Protein AF-V5HPB7-F1 (afdb_monomer_lite)
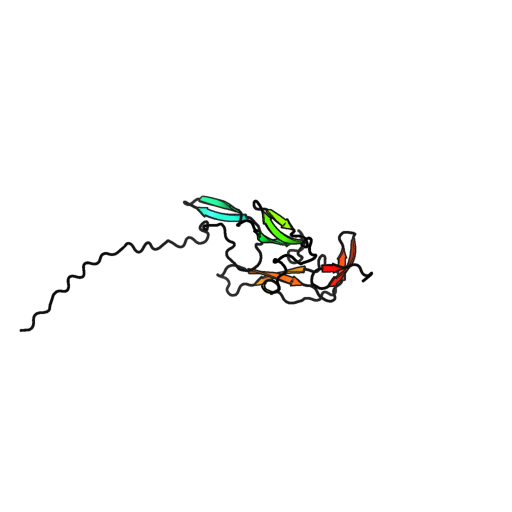
Secondary structure (DSSP, 8-state):
----------------------TTBPPGGG--SSSB-BS-SEEEEEETTEEEEEEPPTT-EEEEEETTEEEEEEEEEEEETTEEEEPPPPTTSPPPGGG-GGGB-SPPB--SSPBS-SEEEEEE-SSTTSPPEEEEEEB-S-EEE-TTS-EEEEETTEEEETT-

Sequence (164 aa):
MTRVFFCLIVGLFDHMMCTYYVPNACRPGDVYPTPGFAPSCQYLCISGGYVEQRHYAEGTFCFVTYSNDEEAVRYLGYCQYGSCLPANLEPSGNLPHQWDGRYHVCDDKRSVHTVRNCTYICVKQEKPYLPRQYYYGIYTDTKCMLQGGEVGYCRSGFCYGMEY

Structure (mmCIF, N/CA/C/O backbone):
data_AF-V5HPB7-F1
#
_entry.id   AF-V5HPB7-F1
#
loop_
_atom_site.group_PDB
_atom_site.id
_atom_site.type_symbol
_atom_site.label_atom_id
_atom_site.label_alt_id
_atom_site.label_comp_id
_atom_site.label_asym_id
_atom_site.label_entity_id
_atom_site.label_seq_id
_atom_site.pdbx_PDB_ins_code
_atom_site.Cartn_x
_atom_site.Cartn_y
_atom_site.Cartn_z
_atom_site.occupancy
_atom_site.B_iso_or_equiv
_atom_site.auth_seq_id
_atom_site.auth_comp_id
_atom_site.auth_asym_id
_atom_site.auth_atom_id
_atom_site.pdbx_PDB_model_num
ATOM 1 N N . MET A 1 1 ? 50.399 -46.235 -39.028 1.00 37.00 1 MET A N 1
ATOM 2 C CA . MET A 1 1 ? 50.464 -44.775 -38.801 1.00 37.00 1 MET A CA 1
ATOM 3 C C . MET A 1 1 ? 49.046 -44.237 -38.831 1.00 37.00 1 MET A C 1
ATOM 5 O O . MET A 1 1 ? 48.455 -44.165 -39.898 1.00 37.00 1 MET A O 1
ATOM 9 N N . THR A 1 2 ? 48.475 -43.950 -37.668 1.00 40.62 2 THR A N 1
ATOM 10 C CA . THR A 1 2 ? 47.080 -43.514 -37.529 1.00 40.62 2 THR A CA 1
ATOM 11 C C . THR A 1 2 ? 47.051 -41.987 -37.588 1.00 40.62 2 THR A C 1
ATOM 13 O O . THR A 1 2 ? 47.595 -41.338 -36.698 1.00 40.62 2 THR A O 1
ATOM 16 N N . ARG A 1 3 ? 46.485 -41.400 -38.651 1.00 38.56 3 ARG A N 1
ATOM 17 C CA . ARG A 1 3 ? 46.330 -39.943 -38.797 1.00 38.56 3 ARG A CA 1
ATOM 18 C C . ARG A 1 3 ? 44.851 -39.557 -38.754 1.00 38.56 3 ARG A C 1
ATOM 20 O O . ARG A 1 3 ? 44.114 -39.729 -39.714 1.00 38.56 3 ARG A O 1
ATOM 27 N N . VAL A 1 4 ? 44.494 -39.108 -37.556 1.00 41.84 4 VAL A N 1
ATOM 28 C CA . VAL A 1 4 ? 43.454 -38.169 -37.112 1.00 41.84 4 VAL A CA 1
ATOM 29 C C . VAL A 1 4 ? 42.614 -37.509 -38.219 1.00 41.84 4 VAL A C 1
ATOM 31 O O . VAL A 1 4 ? 43.136 -36.799 -39.076 1.00 41.84 4 VAL A O 1
ATOM 34 N N . PHE A 1 5 ? 41.293 -37.695 -38.122 1.00 41.16 5 PHE A N 1
ATOM 35 C CA . PHE A 1 5 ? 40.269 -36.919 -38.824 1.00 41.16 5 PHE A CA 1
ATOM 36 C C . PHE A 1 5 ? 40.274 -35.465 -38.323 1.00 41.16 5 PHE A C 1
ATOM 38 O O . PHE A 1 5 ? 40.131 -35.220 -37.126 1.00 41.16 5 PHE A O 1
ATOM 45 N N . PHE A 1 6 ? 40.402 -34.497 -39.230 1.00 40.22 6 PHE A N 1
ATOM 46 C CA . PHE A 1 6 ? 40.152 -33.089 -38.923 1.00 40.22 6 PHE A CA 1
ATOM 47 C C . PHE A 1 6 ? 38.638 -32.837 -38.898 1.00 40.22 6 PHE A C 1
ATOM 49 O O . PHE A 1 6 ? 38.000 -32.768 -39.946 1.00 40.22 6 PHE A O 1
ATOM 56 N N . CYS A 1 7 ? 38.059 -32.681 -37.704 1.00 44.19 7 CYS A N 1
ATOM 57 C CA . CYS A 1 7 ? 36.739 -32.073 -37.551 1.00 44.19 7 CYS A CA 1
ATOM 58 C C . CYS A 1 7 ? 36.865 -30.557 -37.749 1.00 44.19 7 CYS A C 1
ATOM 60 O O . CYS A 1 7 ? 37.352 -29.846 -36.872 1.00 44.19 7 CYS A O 1
ATOM 62 N N . LEU A 1 8 ? 36.412 -30.062 -38.902 1.00 42.78 8 LEU A N 1
ATOM 63 C CA . LEU A 1 8 ? 36.115 -28.646 -39.107 1.00 42.78 8 LEU A CA 1
ATOM 64 C C . LEU A 1 8 ? 34.827 -28.312 -38.347 1.00 42.78 8 LEU A C 1
ATOM 66 O O . LEU A 1 8 ? 33.726 -28.521 -38.848 1.00 42.78 8 LEU A O 1
ATOM 70 N N . ILE A 1 9 ? 34.964 -27.806 -37.121 1.00 54.06 9 ILE A N 1
ATOM 71 C CA . ILE A 1 9 ? 33.858 -27.151 -36.420 1.00 54.06 9 ILE A CA 1
ATOM 72 C C . ILE A 1 9 ? 33.751 -25.744 -37.006 1.00 54.06 9 ILE A C 1
ATOM 74 O O . ILE A 1 9 ? 34.496 -24.838 -36.633 1.00 54.06 9 ILE A O 1
ATOM 78 N N . VAL A 1 10 ? 32.842 -25.571 -37.963 1.00 46.31 10 VAL A N 1
ATOM 79 C CA . VAL A 1 10 ? 32.390 -24.248 -38.398 1.00 46.31 10 VAL A CA 1
ATOM 80 C C . VAL A 1 10 ? 31.538 -23.686 -37.264 1.00 46.31 10 VAL A C 1
ATOM 82 O O . VAL A 1 10 ? 30.352 -23.982 -37.147 1.00 46.31 10 VAL A O 1
ATOM 85 N N . GLY A 1 11 ? 32.177 -22.932 -36.373 1.00 40.72 11 GLY A N 1
ATOM 86 C CA . GLY A 1 11 ? 31.497 -22.177 -35.332 1.00 40.72 11 GLY A CA 1
ATOM 87 C C . GLY A 1 11 ? 30.753 -20.998 -35.948 1.00 40.72 11 GLY A C 1
ATOM 88 O O . GLY A 1 11 ? 31.325 -19.922 -36.103 1.00 40.72 11 GLY A O 1
ATOM 89 N N . LEU A 1 12 ? 29.476 -21.190 -36.280 1.00 46.44 12 LEU A N 1
ATOM 90 C CA . LEU A 1 12 ? 28.518 -20.090 -36.301 1.00 46.44 12 LEU A CA 1
ATOM 91 C C . LEU A 1 12 ? 28.309 -19.686 -34.840 1.00 46.44 12 LEU A C 1
A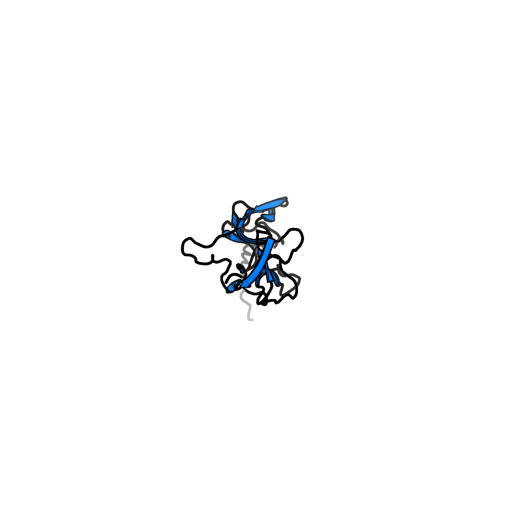TOM 93 O O . LEU A 1 12 ? 27.474 -20.245 -34.134 1.00 46.44 12 LEU A O 1
ATOM 97 N N . PHE A 1 13 ? 29.144 -18.766 -34.359 1.00 42.16 13 PHE A N 1
ATOM 98 C CA . PHE A 1 13 ? 28.813 -17.992 -33.175 1.00 42.16 13 PHE A CA 1
ATOM 99 C C . PHE A 1 13 ? 27.628 -17.108 -33.561 1.00 42.16 13 PHE A C 1
ATOM 101 O O . PHE A 1 13 ? 27.810 -15.973 -33.999 1.00 42.16 13 PHE A O 1
ATOM 108 N N . ASP A 1 14 ? 26.414 -17.645 -33.432 1.00 38.12 14 ASP A N 1
ATOM 109 C CA . ASP A 1 14 ? 25.247 -16.798 -33.250 1.00 38.12 14 ASP A CA 1
ATOM 110 C C . ASP A 1 14 ? 25.588 -15.847 -32.110 1.00 38.12 14 ASP A C 1
ATOM 112 O O . ASP A 1 14 ? 26.016 -16.269 -31.030 1.00 38.12 14 ASP A O 1
ATOM 116 N N . HIS A 1 15 ? 25.501 -14.552 -32.404 1.00 36.19 15 HIS A N 1
ATOM 117 C CA . HIS A 1 15 ? 25.754 -13.485 -31.459 1.00 36.19 15 HIS A CA 1
ATOM 118 C C . HIS A 1 15 ? 25.033 -13.800 -30.147 1.00 36.19 15 HIS A C 1
ATOM 120 O O . HIS A 1 15 ? 23.815 -13.652 -30.042 1.00 36.19 15 HIS A O 1
ATOM 126 N N . MET A 1 16 ? 25.795 -14.201 -29.126 1.00 40.50 16 MET A N 1
ATOM 127 C CA . MET A 1 16 ? 25.362 -14.081 -27.745 1.00 40.50 16 MET A CA 1
ATOM 128 C C . MET A 1 16 ? 25.218 -12.582 -27.501 1.00 40.50 16 MET A C 1
ATOM 130 O O . MET A 1 16 ? 26.163 -11.902 -27.106 1.00 40.50 16 MET A O 1
ATOM 134 N N . MET A 1 17 ? 24.040 -12.046 -27.820 1.00 39.00 17 MET A N 1
ATOM 135 C CA . MET A 1 17 ? 23.607 -10.740 -27.361 1.00 39.00 17 MET A CA 1
ATOM 136 C C . MET A 1 17 ? 23.482 -10.876 -25.851 1.00 39.00 17 MET A C 1
ATOM 138 O O . MET A 1 17 ? 22.422 -11.200 -25.321 1.00 39.00 17 MET A O 1
ATOM 142 N N . CYS A 1 18 ? 24.602 -10.691 -25.154 1.00 41.25 18 CYS A N 1
ATOM 143 C CA . CYS A 1 18 ? 24.604 -10.374 -23.745 1.00 41.25 18 CYS A CA 1
ATOM 144 C C . CYS A 1 18 ? 23.798 -9.084 -23.629 1.00 41.25 18 CYS A C 1
ATOM 146 O O . CYS A 1 18 ? 24.333 -7.992 -23.820 1.00 41.25 18 CYS A O 1
ATOM 148 N N . THR A 1 19 ? 22.490 -9.208 -23.399 1.00 44.28 19 THR A N 1
ATOM 149 C CA . THR A 1 19 ? 21.642 -8.090 -23.015 1.00 44.28 19 THR A CA 1
ATOM 150 C C . THR A 1 19 ? 22.269 -7.535 -21.754 1.00 44.28 19 THR A C 1
ATOM 152 O O . THR A 1 19 ? 22.184 -8.149 -20.689 1.00 44.28 19 THR A O 1
ATOM 155 N N . TYR A 1 20 ? 22.997 -6.432 -21.908 1.00 48.28 20 TYR A N 1
ATOM 156 C CA . TYR A 1 20 ? 23.568 -5.682 -20.811 1.00 48.28 20 TYR A CA 1
ATOM 157 C C . TYR A 1 20 ? 22.412 -5.402 -19.852 1.00 48.28 20 TYR A C 1
ATOM 159 O O . TYR A 1 20 ? 21.475 -4.681 -20.196 1.00 48.28 20 TYR A O 1
ATOM 167 N N . TYR A 1 21 ? 22.405 -6.083 -18.706 1.00 51.19 21 TYR A N 1
ATOM 168 C CA . TYR A 1 21 ? 21.360 -5.923 -17.709 1.00 51.19 21 TYR A CA 1
ATOM 169 C C . TYR A 1 21 ? 21.539 -4.528 -17.122 1.00 51.19 21 TYR A C 1
ATOM 171 O O . TYR A 1 21 ? 22.329 -4.341 -16.202 1.00 51.19 21 TYR A O 1
ATOM 179 N N . VAL A 1 22 ? 20.864 -3.536 -17.706 1.00 60.69 22 VAL A N 1
ATOM 180 C CA . VAL A 1 22 ? 20.776 -2.195 -17.133 1.00 60.69 22 VAL A CA 1
ATOM 181 C C . VAL A 1 22 ? 19.839 -2.319 -15.934 1.00 60.69 22 VAL A C 1
ATOM 183 O O . VAL A 1 22 ? 18.632 -2.525 -16.127 1.00 60.69 22 VAL A O 1
ATOM 186 N N . PRO A 1 23 ? 20.343 -2.215 -14.692 1.00 62.25 23 PRO A N 1
ATOM 187 C CA . PRO A 1 23 ? 19.465 -2.116 -13.542 1.00 62.25 23 PRO A CA 1
ATOM 188 C C . PRO A 1 23 ? 18.617 -0.857 -13.757 1.00 62.25 23 PRO A C 1
ATOM 190 O O . PRO A 1 23 ? 19.165 0.213 -14.008 1.00 62.25 23 PRO A O 1
ATOM 193 N N . ASN A 1 24 ? 17.292 -0.993 -13.700 1.00 74.38 24 ASN A N 1
ATOM 194 C CA . ASN A 1 24 ? 16.308 0.068 -13.971 1.00 74.38 24 ASN A CA 1
ATOM 195 C C . ASN A 1 24 ? 16.005 0.367 -15.449 1.00 74.38 24 ASN A C 1
ATOM 197 O O . ASN A 1 24 ? 15.451 1.425 -15.735 1.00 74.38 24 ASN A O 1
ATOM 201 N N . ALA A 1 25 ? 16.283 -0.544 -16.388 1.00 83.62 25 ALA A N 1
ATOM 202 C CA . ALA A 1 25 ? 15.706 -0.437 -17.732 1.00 83.62 25 ALA A CA 1
ATOM 203 C C . ALA A 1 25 ? 14.172 -0.334 -17.679 1.00 83.62 25 ALA A C 1
ATOM 205 O O . ALA A 1 25 ? 13.518 -1.010 -16.874 1.00 83.62 25 ALA A O 1
ATOM 206 N N . CYS A 1 26 ? 13.591 0.481 -18.559 1.00 86.31 26 CYS A N 1
ATOM 207 C CA . CYS A 1 26 ? 12.145 0.514 -18.735 1.00 86.31 26 CYS A CA 1
ATOM 208 C C . CYS A 1 26 ? 11.642 -0.868 -19.168 1.00 86.31 26 CYS A C 1
ATOM 210 O O . CYS A 1 26 ? 12.095 -1.435 -20.162 1.00 86.31 26 CYS A O 1
ATOM 212 N N . ARG A 1 27 ? 10.726 -1.434 -18.376 1.00 82.19 27 ARG A N 1
ATOM 213 C CA . ARG A 1 27 ? 10.214 -2.788 -18.589 1.00 82.19 27 ARG A CA 1
ATOM 214 C C . ARG A 1 27 ? 9.087 -2.789 -19.622 1.00 82.19 27 ARG A C 1
ATOM 216 O O . ARG A 1 27 ? 8.283 -1.857 -19.628 1.00 82.19 27 ARG A O 1
ATOM 223 N N . PRO A 1 28 ? 8.986 -3.835 -20.458 1.00 79.94 28 PRO A N 1
ATOM 224 C CA . PRO A 1 28 ? 7.818 -4.013 -21.306 1.00 79.94 28 PRO A CA 1
ATOM 225 C C . PRO A 1 28 ? 6.573 -4.233 -20.436 1.00 79.94 28 PRO A C 1
ATOM 227 O O . PRO A 1 28 ? 6.613 -4.986 -19.462 1.00 79.94 28 PRO A O 1
ATOM 230 N N . GLY A 1 29 ? 5.476 -3.563 -20.788 1.00 81.44 29 GLY A N 1
ATOM 231 C CA . GLY A 1 29 ? 4.185 -3.700 -20.107 1.00 81.44 29 GLY A CA 1
ATOM 232 C C . GLY A 1 29 ? 4.098 -3.053 -18.724 1.00 81.44 29 GLY A C 1
ATOM 233 O O . GLY A 1 29 ? 3.099 -3.261 -18.050 1.00 81.44 29 GLY A O 1
ATOM 234 N N . ASP A 1 30 ? 5.121 -2.304 -18.298 1.00 86.56 30 ASP A N 1
ATOM 235 C CA . ASP A 1 30 ? 5.114 -1.487 -17.075 1.00 86.56 30 ASP A CA 1
ATOM 236 C C . ASP A 1 30 ? 4.642 -2.240 -15.824 1.00 86.56 30 ASP A C 1
ATOM 238 O O . ASP A 1 30 ? 3.935 -1.719 -14.963 1.00 86.56 30 ASP A O 1
ATOM 242 N N . VAL A 1 31 ? 5.025 -3.515 -15.744 1.00 86.44 31 VAL A N 1
ATOM 243 C CA . VAL A 1 31 ? 4.613 -4.417 -14.671 1.00 86.44 31 VAL A CA 1
ATOM 244 C C . VAL A 1 31 ? 5.407 -4.109 -13.406 1.00 86.44 31 VAL A C 1
ATOM 246 O O . VAL A 1 31 ? 6.642 -4.018 -13.435 1.00 86.44 31 VAL A O 1
ATOM 249 N N . TYR A 1 32 ? 4.700 -3.998 -12.280 1.00 87.94 32 TYR A N 1
ATOM 250 C CA . TYR A 1 32 ? 5.325 -3.841 -10.972 1.00 87.94 32 TYR A CA 1
ATOM 251 C C . TYR A 1 32 ? 6.248 -5.041 -10.676 1.00 87.94 32 TYR A C 1
ATOM 253 O O . TYR A 1 32 ? 5.838 -6.194 -10.824 1.00 87.94 32 TYR A O 1
ATOM 261 N N . PRO A 1 33 ? 7.524 -4.805 -10.317 1.00 84.38 33 PRO A N 1
ATOM 262 C CA . PRO A 1 33 ? 8.558 -5.838 -10.317 1.00 84.38 33 PRO A CA 1
ATOM 263 C C . PRO A 1 33 ? 8.412 -6.895 -9.222 1.00 84.38 33 PRO A C 1
ATOM 265 O O . PRO A 1 33 ? 9.122 -7.901 -9.269 1.00 84.38 33 PRO A O 1
ATOM 268 N N . THR A 1 34 ? 7.574 -6.648 -8.221 1.00 86.38 34 THR A N 1
ATOM 269 C CA . THR A 1 34 ? 7.476 -7.450 -7.005 1.00 86.38 34 THR A CA 1
ATOM 270 C C . THR A 1 34 ? 6.039 -7.845 -6.697 1.00 86.38 34 THR A C 1
ATOM 272 O O . THR A 1 34 ? 5.106 -7.150 -7.085 1.00 86.38 34 THR A O 1
ATOM 275 N N . PRO A 1 35 ? 5.829 -8.954 -5.970 1.00 89.50 35 PRO A N 1
ATOM 276 C CA . PRO A 1 35 ? 4.532 -9.229 -5.376 1.00 89.50 35 PRO A CA 1
ATOM 277 C C . PRO A 1 35 ? 4.175 -8.171 -4.323 1.00 89.50 35 PRO A C 1
ATOM 279 O O . PRO A 1 35 ? 5.059 -7.579 -3.696 1.00 89.50 35 PRO A O 1
ATOM 282 N N . GLY A 1 36 ? 2.873 -7.993 -4.101 1.00 93.19 36 GLY A N 1
ATOM 283 C CA . GLY A 1 36 ? 2.346 -7.050 -3.121 1.00 93.19 36 GLY A CA 1
ATOM 284 C C . GLY A 1 36 ? 1.904 -5.739 -3.758 1.00 93.19 36 GLY A C 1
ATOM 285 O O . GLY A 1 36 ? 1.367 -5.738 -4.865 1.00 93.19 36 GLY A O 1
ATOM 286 N N . PHE A 1 37 ? 2.113 -4.641 -3.038 1.00 94.81 37 PHE A N 1
ATOM 287 C CA . PHE A 1 37 ? 1.650 -3.318 -3.433 1.00 94.81 37 PHE A CA 1
ATOM 288 C C . PHE A 1 37 ? 2.784 -2.421 -3.914 1.00 94.81 37 PHE A C 1
ATOM 290 O O . PHE A 1 37 ? 3.872 -2.385 -3.339 1.00 94.81 37 PHE A O 1
ATOM 297 N N . ALA A 1 38 ? 2.490 -1.614 -4.924 1.00 94.31 38 ALA A N 1
ATOM 298 C CA . ALA A 1 38 ? 3.347 -0.534 -5.350 1.00 94.31 38 ALA A CA 1
ATOM 299 C C . ALA A 1 38 ? 3.237 0.657 -4.374 1.00 94.31 38 ALA A C 1
ATOM 301 O O . ALA A 1 38 ? 2.128 1.124 -4.099 1.00 94.31 38 ALA A O 1
ATOM 302 N N . PRO A 1 39 ? 4.365 1.202 -3.878 1.00 92.56 39 PRO A N 1
ATOM 303 C CA . PRO A 1 39 ? 4.361 2.409 -3.044 1.00 92.56 39 PRO A CA 1
ATOM 304 C C . PRO A 1 39 ? 4.031 3.683 -3.839 1.00 92.56 39 PRO A C 1
ATOM 306 O O . PRO A 1 39 ? 3.804 4.741 -3.265 1.00 92.56 39 PRO A O 1
ATOM 309 N N . SER A 1 40 ? 4.041 3.595 -5.169 1.00 92.12 40 SER A N 1
ATOM 310 C CA . SER A 1 40 ? 3.645 4.646 -6.100 1.00 92.12 40 SER A CA 1
ATOM 311 C C . SER A 1 40 ? 3.155 3.997 -7.387 1.00 92.12 40 SER A C 1
ATOM 313 O O . SER A 1 40 ? 3.648 2.937 -7.766 1.00 92.12 40 SER A O 1
ATOM 315 N N . CYS A 1 41 ? 2.236 4.654 -8.089 1.00 95.12 41 CYS A N 1
ATOM 316 C CA . CYS A 1 41 ? 1.789 4.241 -9.420 1.00 95.12 41 CYS A CA 1
ATOM 317 C C . CYS A 1 41 ? 2.692 4.745 -10.551 1.00 95.12 41 CYS A C 1
ATOM 319 O O . CYS A 1 41 ? 2.393 4.541 -11.728 1.00 95.12 41 CYS A O 1
ATOM 321 N N . GLN A 1 42 ? 3.806 5.381 -10.194 1.00 94.31 42 GLN A N 1
ATOM 322 C CA . GLN A 1 42 ? 4.808 5.890 -11.115 1.00 94.31 42 GLN A CA 1
ATOM 323 C C . GLN A 1 42 ? 6.190 5.397 -10.702 1.00 94.31 42 GLN A C 1
ATOM 325 O O . GLN A 1 42 ? 6.485 5.240 -9.513 1.00 94.31 42 GLN A O 1
ATOM 330 N N . TYR A 1 43 ? 7.055 5.193 -11.685 1.00 91.06 43 TYR A N 1
ATOM 331 C CA . TYR A 1 43 ? 8.439 4.813 -11.460 1.00 91.06 43 TYR A CA 1
ATOM 332 C C . TYR A 1 43 ? 9.359 5.481 -12.471 1.00 91.06 43 TYR A C 1
ATOM 334 O O . TYR A 1 43 ? 8.958 5.828 -13.581 1.00 91.06 43 TYR A O 1
ATOM 342 N N . LEU A 1 44 ? 10.608 5.663 -12.056 1.00 90.56 44 LEU A N 1
ATOM 343 C CA . LEU A 1 44 ? 11.673 6.134 -12.925 1.00 90.56 44 LEU A CA 1
ATOM 344 C C . LEU A 1 44 ? 12.374 4.929 -13.548 1.00 90.56 44 LEU A C 1
ATOM 346 O O . LEU A 1 44 ? 12.694 3.961 -12.853 1.00 90.56 44 LEU A O 1
ATOM 350 N N . CYS A 1 45 ? 12.625 4.989 -14.848 1.00 90.06 45 CYS A N 1
ATOM 351 C CA . CYS A 1 45 ? 13.366 3.968 -15.572 1.00 90.06 45 CYS A CA 1
ATOM 352 C C . CYS A 1 45 ? 14.241 4.580 -16.661 1.00 90.06 45 CYS A C 1
ATOM 354 O O . CYS A 1 45 ? 14.106 5.751 -16.994 1.00 90.06 45 CYS A O 1
ATOM 356 N N . ILE A 1 46 ? 15.174 3.790 -17.183 1.00 89.44 46 ILE A N 1
ATOM 357 C CA . ILE A 1 46 ? 16.121 4.216 -18.208 1.00 89.44 46 ILE A CA 1
ATOM 358 C C . ILE A 1 46 ? 15.725 3.603 -19.548 1.00 89.44 46 ILE A C 1
ATOM 360 O O . ILE A 1 46 ? 15.571 2.384 -19.664 1.00 89.44 46 ILE A O 1
ATOM 364 N N . SER A 1 47 ? 15.612 4.449 -20.565 1.00 87.38 47 SER A N 1
ATOM 365 C CA . SER A 1 47 ? 15.352 4.069 -21.952 1.00 87.38 47 SER A CA 1
ATOM 366 C C . SER A 1 47 ? 16.265 4.884 -22.862 1.00 87.38 47 SER A C 1
ATOM 368 O O . SER A 1 47 ? 16.356 6.103 -22.737 1.00 87.38 47 SER A O 1
ATOM 370 N N . GLY A 1 48 ? 17.039 4.212 -23.719 1.00 83.25 48 GLY A N 1
ATOM 371 C CA . GLY A 1 48 ? 17.957 4.887 -24.649 1.00 83.25 48 GLY A CA 1
ATOM 372 C C . GLY A 1 48 ? 18.994 5.815 -23.993 1.00 83.25 48 GLY A C 1
ATOM 373 O O . GLY A 1 48 ? 19.467 6.738 -24.645 1.00 83.25 48 GLY A O 1
ATOM 374 N N . GLY A 1 49 ? 19.332 5.605 -22.714 1.00 83.81 49 GLY A N 1
ATOM 375 C CA . GLY A 1 49 ? 20.251 6.466 -21.954 1.00 83.81 49 GLY A CA 1
ATOM 376 C C . GLY A 1 49 ? 19.597 7.660 -21.245 1.00 83.81 49 GLY A C 1
ATOM 377 O O . GLY A 1 49 ? 20.295 8.398 -20.553 1.00 83.81 49 GLY A O 1
ATOM 378 N N . TYR A 1 50 ? 18.278 7.827 -21.357 1.00 87.25 50 TYR A N 1
ATOM 379 C CA . TYR A 1 50 ? 17.515 8.878 -20.684 1.00 87.25 50 TYR A CA 1
ATOM 380 C C . TYR A 1 50 ? 16.707 8.312 -19.521 1.00 87.25 50 TYR A C 1
ATOM 382 O O . TYR A 1 50 ? 16.241 7.175 -19.580 1.00 87.25 50 TYR A O 1
ATOM 390 N N . VAL A 1 51 ? 16.542 9.115 -18.467 1.00 90.00 51 VAL A N 1
ATOM 391 C CA . VAL A 1 51 ? 15.629 8.801 -17.364 1.00 90.00 51 VAL A CA 1
ATOM 392 C C . VAL A 1 51 ? 14.228 9.247 -17.760 1.00 90.00 51 VAL A C 1
ATOM 394 O O . VAL A 1 51 ? 13.994 10.424 -18.022 1.00 90.00 51 VAL A O 1
ATOM 397 N N . GLU A 1 52 ? 13.301 8.304 -17.774 1.00 91.75 52 GLU A N 1
ATOM 398 C CA . GLU A 1 52 ? 11.889 8.509 -18.056 1.00 91.75 52 GLU A CA 1
ATOM 399 C C . GLU A 1 52 ? 11.063 8.208 -16.804 1.00 91.75 52 GLU A C 1
ATOM 401 O O . GLU A 1 52 ? 11.366 7.282 -16.048 1.00 91.75 52 GLU A O 1
ATOM 406 N N . GLN A 1 53 ? 9.992 8.972 -16.600 1.00 92.56 53 GLN A N 1
ATOM 407 C CA . GLN A 1 53 ? 8.965 8.660 -15.613 1.00 92.56 53 GLN A CA 1
ATOM 408 C C . GLN A 1 53 ? 7.812 7.959 -16.322 1.00 92.56 53 GLN A C 1
ATOM 410 O O . GLN A 1 53 ? 7.204 8.522 -17.231 1.00 92.56 53 GLN A O 1
ATOM 415 N N . ARG A 1 54 ? 7.514 6.727 -15.911 1.00 93.19 54 ARG A N 1
ATOM 416 C CA . ARG A 1 54 ? 6.451 5.904 -16.497 1.00 93.19 54 ARG A CA 1
ATOM 417 C C . ARG A 1 54 ? 5.439 5.505 -15.433 1.00 93.19 54 ARG A C 1
ATOM 419 O O . ARG A 1 54 ? 5.725 5.532 -14.235 1.00 93.19 54 ARG A O 1
ATOM 426 N N . HIS A 1 55 ? 4.234 5.181 -15.877 1.00 94.88 55 HIS A N 1
ATOM 427 C CA . HIS A 1 55 ? 3.161 4.698 -15.015 1.00 94.88 55 HIS A CA 1
ATOM 428 C C . HIS A 1 55 ? 3.209 3.180 -14.973 1.00 94.88 55 HIS A C 1
ATOM 430 O O . HIS A 1 55 ? 3.457 2.564 -16.005 1.00 94.88 55 HIS A O 1
ATOM 436 N N . TYR A 1 56 ? 2.969 2.583 -13.808 1.00 94.44 56 TYR A N 1
ATOM 437 C CA . TYR A 1 56 ? 2.717 1.146 -13.757 1.00 94.44 56 TYR A CA 1
ATOM 438 C C . TYR A 1 56 ? 1.422 0.807 -14.495 1.00 94.44 56 TYR A C 1
ATOM 440 O O . TYR A 1 56 ? 0.528 1.649 -14.616 1.00 94.44 56 TYR A O 1
ATOM 448 N N . ALA A 1 57 ? 1.327 -0.437 -14.960 1.00 93.69 57 ALA A N 1
ATOM 449 C CA . ALA A 1 57 ? 0.143 -0.950 -15.627 1.00 93.69 57 ALA A CA 1
ATOM 450 C C . ALA A 1 57 ? -1.131 -0.698 -14.806 1.00 93.69 57 ALA A C 1
ATOM 452 O O . ALA A 1 57 ? -1.144 -0.836 -13.575 1.00 93.69 57 ALA A O 1
ATOM 453 N N . GLU A 1 58 ? -2.208 -0.369 -15.514 1.00 93.56 58 GLU A N 1
ATOM 454 C CA . GLU A 1 58 ? -3.539 -0.191 -14.941 1.00 93.56 58 GLU A CA 1
ATOM 455 C C . GLU A 1 58 ? -3.940 -1.420 -14.113 1.00 93.56 58 GLU A C 1
ATOM 457 O O . GLU A 1 58 ? -3.725 -2.563 -14.521 1.00 93.56 58 GLU A O 1
ATOM 462 N N . GLY A 1 59 ? -4.504 -1.187 -12.929 1.00 91.62 59 GLY A N 1
ATOM 463 C CA . GLY A 1 59 ? -4.902 -2.255 -12.008 1.00 91.62 59 GLY A CA 1
ATOM 464 C C . GLY A 1 59 ? -3.788 -2.774 -11.091 1.00 91.62 59 GLY A C 1
ATOM 465 O O . GLY A 1 59 ? -4.073 -3.570 -10.200 1.00 91.62 59 GLY A O 1
ATOM 466 N N . THR A 1 60 ? -2.540 -2.310 -11.242 1.00 94.44 60 THR A N 1
ATOM 467 C CA . THR A 1 60 ? -1.464 -2.607 -10.277 1.00 94.44 60 THR A CA 1
ATOM 468 C C . THR A 1 60 ? -1.896 -2.179 -8.877 1.00 94.44 60 THR A C 1
ATOM 470 O O . THR A 1 60 ? -2.258 -1.021 -8.679 1.00 94.44 60 THR A O 1
ATOM 473 N N . PHE A 1 61 ? -1.844 -3.079 -7.894 1.00 95.50 61 PHE A N 1
ATOM 474 C CA . PHE A 1 61 ? -2.213 -2.730 -6.523 1.00 95.50 61 PHE A CA 1
ATOM 475 C C . PHE A 1 61 ? -1.239 -1.722 -5.928 1.00 95.50 61 PHE A C 1
ATOM 477 O O . PHE A 1 61 ? -0.026 -1.847 -6.076 1.00 95.50 61 PHE A O 1
ATOM 484 N N . CYS A 1 62 ? -1.776 -0.730 -5.232 1.00 95.44 62 CYS A N 1
ATOM 485 C CA . CYS A 1 62 ? -1.017 0.350 -4.620 1.00 95.44 62 CYS A CA 1
ATOM 486 C C . CYS A 1 62 ? -1.586 0.694 -3.244 1.00 95.44 62 CYS A C 1
ATOM 488 O O . CYS A 1 62 ? -2.690 0.279 -2.885 1.00 95.44 62 CYS A O 1
ATOM 490 N N . PHE A 1 63 ? -0.831 1.454 -2.460 1.00 94.44 63 PHE A N 1
ATOM 491 C CA . PHE A 1 63 ? -1.285 1.948 -1.166 1.00 94.44 63 PHE A CA 1
ATOM 492 C C . PHE A 1 63 ? -0.957 3.427 -1.015 1.00 94.44 63 PHE A C 1
ATOM 494 O O . PHE A 1 63 ? -0.008 3.936 -1.609 1.00 94.44 63 PHE A O 1
ATOM 501 N N . VAL A 1 64 ? -1.741 4.112 -0.189 1.00 93.38 64 VAL A N 1
ATOM 502 C CA . VAL A 1 64 ? -1.475 5.492 0.217 1.00 93.38 64 VAL A CA 1
ATOM 503 C C . VAL A 1 64 ? -1.439 5.542 1.729 1.00 93.38 64 VAL A C 1
ATOM 505 O O . VAL A 1 64 ? -2.364 5.062 2.379 1.00 93.38 64 VAL A O 1
ATOM 508 N N . THR A 1 65 ? -0.383 6.122 2.286 1.00 91.19 65 THR A N 1
ATOM 509 C CA . THR A 1 65 ? -0.195 6.310 3.730 1.00 91.19 65 THR A CA 1
ATOM 510 C C . THR A 1 65 ? -0.626 7.707 4.162 1.00 91.19 65 THR A C 1
ATOM 512 O O . THR A 1 65 ? -0.891 8.589 3.337 1.00 91.19 65 THR A O 1
ATOM 515 N N . TYR A 1 66 ? -0.737 7.927 5.470 1.00 84.25 66 TYR A N 1
ATOM 516 C CA . TYR A 1 66 ? -0.890 9.282 5.989 1.00 84.25 66 TYR A CA 1
ATOM 517 C C . TYR A 1 66 ? 0.448 10.027 5.920 1.00 84.25 66 TYR A C 1
ATOM 519 O O . TYR A 1 66 ? 1.501 9.477 6.214 1.00 84.25 66 TYR A O 1
ATOM 527 N N . SER A 1 67 ? 0.412 11.320 5.594 1.00 76.94 67 SER A N 1
ATOM 528 C CA . SER A 1 67 ? 1.619 12.142 5.394 1.00 76.94 67 SER A CA 1
ATOM 529 C C . SER A 1 67 ? 2.539 12.257 6.618 1.00 76.94 67 SER A C 1
ATOM 531 O O . SER A 1 67 ? 3.660 12.731 6.492 1.00 76.94 67 SER A O 1
ATOM 533 N N . ASN A 1 68 ? 2.066 11.871 7.802 1.00 77.12 68 ASN A N 1
ATOM 534 C CA . ASN A 1 68 ? 2.799 11.924 9.064 1.00 77.12 68 ASN A CA 1
ATOM 535 C C . ASN A 1 68 ? 2.915 10.552 9.754 1.00 77.12 68 ASN A C 1
ATOM 537 O O . ASN A 1 68 ? 3.283 10.501 10.925 1.00 77.12 68 ASN A O 1
ATOM 541 N N . ASP A 1 69 ? 2.540 9.476 9.063 1.00 76.50 69 ASP A N 1
ATOM 542 C CA . ASP A 1 69 ? 2.646 8.100 9.540 1.00 76.50 69 ASP A CA 1
ATOM 543 C C . ASP A 1 69 ? 2.791 7.180 8.319 1.00 76.50 69 ASP A C 1
ATOM 545 O O . ASP A 1 69 ? 1.811 6.840 7.653 1.00 76.50 69 ASP A O 1
ATOM 549 N N . GLU A 1 70 ? 4.041 6.838 8.000 1.00 71.00 70 GLU A N 1
ATOM 550 C CA . GLU A 1 70 ? 4.394 6.017 6.836 1.00 71.00 70 GLU A CA 1
ATOM 551 C C . GLU A 1 70 ? 3.944 4.556 6.971 1.00 71.00 70 GLU A C 1
ATOM 553 O O . GLU A 1 70 ? 3.968 3.818 5.989 1.00 71.00 70 GLU A O 1
ATOM 558 N N . GLU A 1 71 ? 3.528 4.127 8.163 1.00 77.00 71 GLU A N 1
ATOM 559 C CA . GLU A 1 71 ? 3.034 2.775 8.394 1.00 77.00 71 GLU A CA 1
ATOM 560 C C . GLU A 1 71 ? 1.502 2.722 8.302 1.00 77.00 71 GLU A C 1
ATOM 562 O O . GLU A 1 71 ? 0.950 1.782 7.723 1.00 77.00 71 GLU A O 1
ATOM 567 N N . ALA A 1 72 ? 0.804 3.745 8.807 1.00 82.31 72 ALA A N 1
ATOM 568 C CA . ALA A 1 72 ? -0.651 3.817 8.735 1.00 82.31 72 ALA A CA 1
ATOM 569 C C . ALA A 1 72 ? -1.141 4.038 7.297 1.00 82.31 72 ALA A C 1
ATOM 571 O O . ALA A 1 72 ? -0.950 5.093 6.681 1.00 82.31 72 ALA A O 1
ATOM 572 N N . VAL A 1 73 ? -1.866 3.049 6.781 1.00 88.25 73 VAL A N 1
ATOM 573 C CA . VAL A 1 73 ? -2.475 3.115 5.454 1.00 88.25 73 VAL A CA 1
ATOM 574 C C . VAL A 1 73 ? -3.724 3.969 5.528 1.00 88.25 73 VAL A C 1
ATOM 576 O O . VAL A 1 73 ? -4.600 3.736 6.351 1.00 88.25 73 VAL A O 1
ATOM 579 N N . ARG A 1 74 ? -3.853 4.941 4.634 1.00 89.06 74 ARG A N 1
ATOM 580 C CA . ARG A 1 74 ? -5.097 5.670 4.397 1.00 89.06 74 ARG A CA 1
ATOM 581 C C . ARG A 1 74 ? -6.069 4.831 3.570 1.00 89.06 74 ARG A C 1
ATOM 583 O O . ARG A 1 74 ? -7.240 4.749 3.923 1.00 89.06 74 ARG A O 1
ATOM 590 N N . TYR A 1 75 ? -5.591 4.213 2.492 1.00 90.19 75 TYR A N 1
ATOM 591 C CA . TYR A 1 75 ? -6.347 3.231 1.713 1.00 90.19 75 TYR A CA 1
ATOM 592 C C . TYR A 1 75 ? -5.429 2.328 0.881 1.00 90.19 75 TYR A C 1
ATOM 594 O O . TYR A 1 75 ? -4.327 2.718 0.489 1.00 90.19 75 TYR A O 1
ATOM 602 N N . LEU A 1 76 ? -5.934 1.127 0.596 1.00 92.88 76 LEU A N 1
ATOM 603 C CA . LEU A 1 76 ? -5.435 0.245 -0.454 1.00 92.88 76 LEU A CA 1
ATOM 604 C C . LEU A 1 76 ? -6.200 0.533 -1.746 1.00 92.88 76 LEU A C 1
ATOM 606 O O . LEU A 1 76 ? -7.384 0.885 -1.716 1.00 92.88 76 LEU A O 1
ATOM 610 N N . GLY A 1 77 ? -5.527 0.391 -2.877 1.00 94.69 77 GLY A N 1
ATOM 611 C CA . GLY A 1 77 ? -6.056 0.839 -4.149 1.00 94.69 77 GLY A CA 1
ATOM 612 C C . GLY A 1 77 ? -5.434 0.154 -5.349 1.00 94.69 77 GLY A C 1
ATOM 613 O O . GLY A 1 77 ? -4.716 -0.840 -5.231 1.00 94.69 77 GLY A O 1
ATOM 614 N N . TYR A 1 78 ? -5.708 0.734 -6.509 1.00 94.50 78 TYR A N 1
ATOM 615 C CA . TYR A 1 78 ? -5.153 0.316 -7.785 1.00 94.50 78 TYR A CA 1
ATOM 616 C C . TYR A 1 78 ? -4.635 1.518 -8.573 1.00 94.50 78 TYR A C 1
ATOM 618 O O . TYR A 1 78 ? -5.100 2.649 -8.410 1.00 94.50 78 TYR A O 1
ATOM 626 N N . CYS A 1 79 ? -3.655 1.265 -9.432 1.00 95.44 79 CYS A N 1
ATOM 627 C CA . CYS A 1 79 ? -3.093 2.276 -10.302 1.00 95.44 79 CYS A CA 1
ATOM 628 C C . CYS A 1 79 ? -4.013 2.558 -11.478 1.00 95.44 79 CYS A C 1
ATOM 630 O O . CYS A 1 79 ? -4.399 1.637 -12.199 1.00 95.44 79 CYS A O 1
ATOM 632 N N . GLN A 1 80 ? -4.306 3.842 -11.668 1.00 95.88 80 GLN A N 1
ATOM 633 C CA . GLN A 1 80 ? -4.971 4.362 -12.847 1.00 95.88 80 GLN A CA 1
ATOM 634 C C . GLN A 1 80 ? -4.361 5.694 -13.276 1.00 95.88 80 GLN A C 1
ATOM 636 O O . GLN A 1 80 ? -4.260 6.629 -12.480 1.00 95.88 80 GLN A O 1
ATOM 641 N N . TYR A 1 81 ? -3.912 5.771 -14.529 1.00 93.75 81 TYR A N 1
ATOM 642 C CA . TYR A 1 81 ? -3.221 6.925 -15.110 1.00 93.75 81 TYR A CA 1
ATOM 643 C C . TYR A 1 81 ? -2.088 7.469 -14.220 1.00 93.75 81 TYR A C 1
ATOM 645 O O . TYR A 1 81 ? -1.908 8.678 -14.075 1.00 93.75 81 TYR A O 1
ATOM 653 N N . GLY A 1 82 ? -1.324 6.570 -13.592 1.00 93.00 82 GLY A N 1
ATOM 654 C CA . GLY A 1 82 ? -0.217 6.932 -12.699 1.00 93.00 82 GLY A CA 1
ATOM 655 C C . GLY A 1 82 ? -0.637 7.420 -11.309 1.00 93.00 82 GLY A C 1
ATOM 656 O O . GLY A 1 82 ? 0.225 7.800 -10.522 1.00 93.00 82 GLY A O 1
ATOM 657 N N . SER A 1 83 ? -1.926 7.377 -10.974 1.00 95.69 83 SER A N 1
ATOM 658 C CA . SER A 1 83 ? -2.455 7.723 -9.651 1.00 95.69 83 SER A CA 1
ATOM 659 C C . SER A 1 83 ? -2.950 6.481 -8.919 1.00 95.69 83 SER A C 1
ATOM 661 O O . SER A 1 83 ? -3.512 5.581 -9.536 1.00 95.69 83 SER A O 1
ATOM 663 N N . CYS A 1 84 ? -2.760 6.433 -7.599 1.00 95.56 84 CYS A N 1
ATOM 664 C CA . CYS A 1 84 ? -3.323 5.371 -6.770 1.00 95.56 84 CYS A CA 1
ATOM 665 C C . CYS A 1 84 ? -4.748 5.747 -6.363 1.00 95.56 84 CYS A C 1
ATOM 667 O O . CYS A 1 84 ? -4.936 6.692 -5.596 1.00 95.56 84 CYS A O 1
ATOM 669 N N . LEU A 1 85 ? -5.744 5.033 -6.881 1.00 94.00 85 LEU A N 1
ATOM 670 C CA . LEU A 1 85 ? -7.149 5.276 -6.569 1.00 94.00 85 LEU A CA 1
ATOM 671 C C . LEU A 1 85 ? -7.657 4.259 -5.545 1.00 94.00 85 LEU A C 1
ATOM 673 O O . LEU A 1 85 ? -7.322 3.077 -5.655 1.00 94.00 85 LEU A O 1
ATOM 677 N N . PRO A 1 86 ? -8.476 4.675 -4.561 1.00 91.12 86 PRO A N 1
ATOM 678 C CA . PRO A 1 86 ? -9.068 3.740 -3.617 1.00 91.12 86 PRO A CA 1
ATOM 679 C C . PRO A 1 86 ? -9.986 2.769 -4.363 1.00 91.12 86 PRO A C 1
ATOM 681 O O . PRO A 1 86 ? -10.801 3.185 -5.189 1.00 91.12 86 PRO A O 1
ATOM 684 N N . ALA A 1 87 ? -9.884 1.480 -4.047 1.00 83.75 87 ALA A N 1
ATOM 685 C CA . ALA A 1 87 ? -10.876 0.513 -4.499 1.00 83.75 87 ALA A CA 1
ATOM 686 C C . ALA A 1 87 ? -11.869 0.261 -3.364 1.00 83.75 87 ALA A C 1
ATOM 688 O O . ALA A 1 87 ? -11.497 -0.193 -2.279 1.00 83.75 87 ALA A O 1
ATOM 689 N N . ASN A 1 88 ? -13.123 0.620 -3.621 1.00 76.56 88 ASN A N 1
ATOM 690 C CA . ASN A 1 88 ? -14.226 0.417 -2.693 1.00 76.56 88 ASN A CA 1
ATOM 691 C C . ASN A 1 88 ? -14.689 -1.044 -2.723 1.00 76.56 88 ASN A C 1
ATOM 693 O O . ASN A 1 88 ? -14.318 -1.807 -3.617 1.00 76.56 88 ASN A O 1
ATOM 697 N N . LEU A 1 89 ? -15.530 -1.408 -1.753 1.00 75.50 89 LEU A N 1
ATOM 698 C CA . LEU A 1 89 ? -16.294 -2.652 -1.801 1.00 75.50 89 LEU A CA 1
ATOM 699 C C . LEU A 1 89 ? -17.027 -2.761 -3.139 1.00 75.50 89 LEU A C 1
ATOM 701 O O . LEU A 1 89 ? -17.580 -1.777 -3.642 1.00 75.50 89 LEU A O 1
ATOM 705 N N . GLU A 1 90 ? -17.037 -3.964 -3.700 1.00 75.00 90 GLU A N 1
ATOM 706 C CA . GLU A 1 90 ? -17.860 -4.246 -4.866 1.00 75.00 90 GLU A CA 1
ATOM 707 C C . GLU A 1 90 ? -19.345 -4.024 -4.529 1.00 75.00 90 GLU A C 1
ATOM 709 O O . GLU A 1 90 ? -19.743 -4.168 -3.370 1.00 75.00 90 GLU A O 1
ATOM 714 N N . PRO A 1 91 ? -20.214 -3.749 -5.521 1.00 71.81 91 PRO A N 1
ATOM 715 C CA . PRO A 1 91 ? -21.660 -3.647 -5.293 1.00 71.81 91 PRO A CA 1
ATOM 716 C C . PRO A 1 91 ? -22.277 -4.894 -4.634 1.00 71.81 91 PRO A C 1
ATOM 718 O O . PRO A 1 91 ? -23.326 -4.811 -4.005 1.00 71.81 91 PRO A O 1
ATOM 721 N N . SER A 1 92 ? -21.616 -6.046 -4.776 1.00 75.38 92 SER A N 1
ATOM 722 C CA . SER A 1 92 ? -21.944 -7.328 -4.143 1.00 75.38 92 SER A CA 1
ATOM 723 C C . SER A 1 92 ? -21.657 -7.368 -2.632 1.00 75.38 92 SER A C 1
ATOM 725 O O . SER A 1 92 ? -22.045 -8.324 -1.967 1.00 75.38 92 SER A O 1
ATOM 727 N N . GLY A 1 93 ? -20.968 -6.359 -2.090 1.00 77.06 93 GLY A N 1
ATOM 728 C CA . GLY A 1 93 ? -20.454 -6.333 -0.721 1.00 77.06 93 GLY A CA 1
ATOM 729 C C . GLY A 1 93 ? -19.128 -7.078 -0.542 1.00 77.06 93 GLY A C 1
ATOM 730 O O . GLY A 1 93 ? -18.608 -7.119 0.572 1.00 77.06 93 GLY A O 1
ATOM 731 N N . ASN A 1 94 ? -18.566 -7.652 -1.611 1.00 83.81 94 ASN A N 1
ATOM 732 C CA . ASN A 1 94 ? -17.284 -8.342 -1.547 1.00 83.81 94 ASN A CA 1
ATOM 733 C C . ASN A 1 94 ? -16.121 -7.355 -1.446 1.00 83.81 94 ASN A C 1
ATOM 735 O O . ASN A 1 94 ? -16.124 -6.269 -2.037 1.00 83.81 94 ASN A O 1
ATOM 739 N N . LEU A 1 95 ? -15.094 -7.773 -0.708 1.00 84.94 95 LEU A N 1
ATOM 740 C CA . LEU A 1 95 ? -13.822 -7.073 -0.689 1.00 84.94 95 LEU A CA 1
ATOM 741 C C . LEU A 1 95 ? -13.122 -7.225 -2.046 1.00 84.94 95 LEU A C 1
ATOM 743 O O . LEU A 1 95 ? -13.096 -8.330 -2.589 1.00 84.94 95 LEU A O 1
ATOM 747 N N . PRO A 1 96 ? -12.528 -6.147 -2.582 1.00 88.88 96 PRO A N 1
ATOM 748 C CA . PRO A 1 96 ? -11.745 -6.241 -3.804 1.00 88.88 96 PRO A CA 1
ATOM 749 C C . PRO A 1 96 ? -10.472 -7.068 -3.576 1.00 88.88 96 PRO A C 1
ATOM 751 O O . PRO A 1 96 ? -9.944 -7.111 -2.464 1.00 88.88 96 PRO A O 1
ATOM 754 N N . HIS A 1 97 ? -9.937 -7.655 -4.651 1.00 89.88 97 HIS A N 1
ATOM 755 C CA . HIS A 1 97 ? -8.795 -8.587 -4.635 1.00 89.88 97 HIS A CA 1
ATOM 756 C C . HIS A 1 97 ? -7.525 -8.084 -3.934 1.00 89.88 97 HIS A C 1
ATOM 758 O O . HIS A 1 97 ? -6.684 -8.874 -3.508 1.00 89.88 97 HIS A O 1
ATOM 764 N N . GLN A 1 98 ? -7.368 -6.772 -3.770 1.00 89.44 98 GLN A N 1
ATOM 765 C CA . GLN A 1 98 ? -6.291 -6.207 -2.957 1.00 89.44 98 GLN A CA 1
ATOM 766 C C . GLN A 1 98 ? -6.338 -6.654 -1.479 1.00 89.44 98 GLN A C 1
ATOM 768 O O . GLN A 1 98 ? -5.316 -6.625 -0.806 1.00 89.44 98 GLN A O 1
ATOM 773 N N . TRP A 1 99 ? -7.497 -7.093 -0.978 1.00 90.69 99 TRP A N 1
ATOM 774 C CA . TRP A 1 99 ? -7.686 -7.653 0.366 1.00 90.69 99 TRP A CA 1
ATOM 775 C C . TRP A 1 99 ? -7.622 -9.185 0.391 1.00 90.69 99 TRP A C 1
ATOM 777 O O . TRP A 1 99 ? -7.979 -9.805 1.395 1.00 90.69 99 TRP A O 1
ATOM 787 N N . ASP A 1 100 ? -7.196 -9.823 -0.702 1.00 91.50 100 ASP A N 1
ATOM 788 C CA . ASP A 1 100 ? -6.990 -11.266 -0.705 1.00 91.50 100 ASP A CA 1
ATOM 789 C C . ASP A 1 100 ? -5.908 -11.631 0.323 1.00 91.50 100 ASP A C 1
ATOM 791 O O . ASP A 1 100 ? -4.839 -11.017 0.377 1.00 91.50 100 ASP A O 1
ATOM 795 N N . GLY A 1 101 ? -6.134 -12.704 1.088 1.00 90.25 101 GLY A N 1
ATOM 796 C CA . GLY A 1 101 ? -5.233 -13.126 2.171 1.00 90.25 101 GLY A CA 1
ATOM 797 C C . GLY A 1 101 ? -3.789 -13.407 1.734 1.00 90.25 101 GLY A C 1
ATOM 798 O O . GLY A 1 101 ? -2.876 -13.344 2.548 1.00 90.25 101 GLY A O 1
ATOM 799 N N . ARG A 1 102 ? -3.542 -13.632 0.436 1.00 92.88 102 ARG A N 1
ATOM 800 C CA . ARG A 1 102 ? -2.186 -13.746 -0.134 1.00 92.88 102 ARG A CA 1
ATOM 801 C C . ARG A 1 102 ? -1.354 -12.462 -0.012 1.00 92.88 102 ARG A C 1
ATOM 803 O O . ARG A 1 102 ? -0.134 -12.529 -0.129 1.00 92.88 102 ARG A O 1
ATOM 810 N N . TYR A 1 103 ? -2.004 -11.312 0.155 1.00 93.25 103 TYR A N 1
ATOM 811 C CA . TYR A 1 103 ? -1.367 -10.011 0.355 1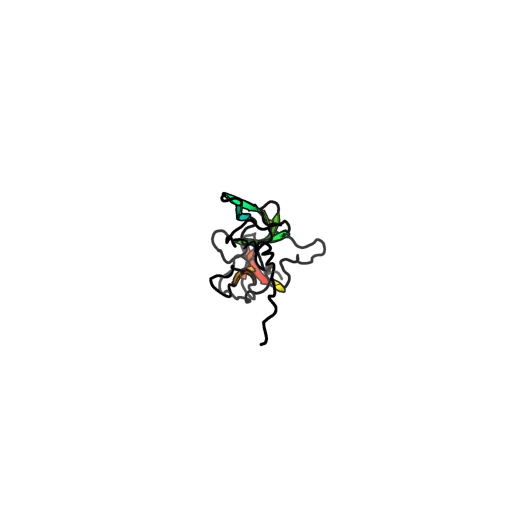.00 93.25 103 TYR A CA 1
ATOM 812 C C . TYR A 1 103 ? -1.346 -9.596 1.834 1.00 93.25 103 TYR A C 1
ATOM 814 O O . TYR A 1 103 ? -0.645 -8.641 2.181 1.00 93.25 103 TYR A O 1
ATOM 822 N N . HIS A 1 104 ? -2.039 -10.352 2.696 1.00 94.31 104 HIS A N 1
ATOM 823 C CA . HIS A 1 104 ? -1.994 -10.238 4.149 1.00 94.31 104 HIS A CA 1
ATOM 824 C C . HIS A 1 104 ? -0.800 -11.010 4.716 1.00 94.31 104 HIS A C 1
ATOM 826 O O . HIS A 1 104 ? -0.914 -12.138 5.192 1.00 94.31 104 HIS A O 1
ATOM 832 N N . VAL A 1 105 ? 0.385 -10.429 4.572 1.00 95.12 105 VAL A N 1
ATOM 833 C CA . VAL A 1 105 ? 1.654 -11.109 4.878 1.00 95.12 105 VAL A CA 1
ATOM 834 C C . VAL A 1 105 ? 2.353 -10.500 6.097 1.00 95.12 105 VAL A C 1
ATOM 836 O O . VAL A 1 105 ? 3.287 -11.100 6.640 1.00 95.12 105 VAL A O 1
ATOM 839 N N . CYS A 1 106 ? 1.942 -9.302 6.505 1.00 94.19 106 CYS A N 1
ATOM 840 C CA . CYS A 1 106 ? 2.405 -8.670 7.732 1.00 94.19 106 CYS A CA 1
ATOM 841 C C . CYS A 1 106 ? 1.660 -9.251 8.934 1.00 94.19 106 CYS A C 1
ATOM 843 O O . CYS A 1 106 ? 0.507 -9.647 8.807 1.00 94.19 106 CYS A O 1
ATOM 845 N N . ASP A 1 107 ? 2.315 -9.283 10.091 1.00 94.00 107 ASP A N 1
ATOM 846 C CA . ASP A 1 107 ? 1.730 -9.874 11.294 1.00 94.00 107 ASP A CA 1
ATOM 847 C C . ASP A 1 107 ? 0.582 -9.020 11.845 1.00 94.00 107 ASP A C 1
ATOM 849 O O . ASP A 1 107 ? 0.618 -7.791 11.799 1.00 94.00 107 ASP A O 1
ATOM 853 N N . ASP A 1 108 ? -0.422 -9.642 12.447 1.00 93.81 108 ASP A N 1
ATOM 854 C CA . ASP A 1 108 ? -1.465 -8.880 13.128 1.00 93.81 108 ASP A CA 1
ATOM 855 C C . ASP A 1 108 ? -0.883 -8.156 14.345 1.00 93.81 108 ASP A C 1
ATOM 857 O O . ASP A 1 108 ? -0.179 -8.741 15.174 1.00 93.81 108 ASP A O 1
ATOM 861 N N . LYS A 1 109 ? -1.190 -6.863 14.472 1.00 92.69 109 LYS A N 1
ATOM 862 C CA . LYS A 1 109 ? -0.685 -6.020 15.561 1.00 92.69 109 LYS A CA 1
ATOM 863 C C . LYS A 1 109 ? -1.779 -5.679 16.556 1.00 92.69 109 LYS A C 1
ATOM 865 O O . LYS A 1 109 ? -2.947 -5.549 16.208 1.00 92.69 109 LYS A O 1
ATOM 870 N N . ARG A 1 110 ? -1.373 -5.438 17.799 1.00 92.06 110 ARG A N 1
ATOM 871 C CA . ARG A 1 110 ? -2.190 -4.746 18.800 1.00 92.06 110 ARG A CA 1
ATOM 872 C C . ARG A 1 110 ? -1.484 -3.463 19.201 1.00 92.06 110 ARG A C 1
ATOM 874 O O . ARG A 1 110 ? -0.266 -3.464 19.365 1.00 92.06 110 ARG A O 1
ATOM 881 N N . SER A 1 111 ? -2.239 -2.386 19.378 1.00 89.38 111 SER A N 1
ATOM 882 C CA . SER A 1 111 ? -1.713 -1.121 19.887 1.00 89.38 111 SER A CA 1
ATOM 883 C C . SER A 1 111 ? -2.443 -0.714 21.159 1.00 89.38 111 SER A C 1
ATOM 885 O O . SER A 1 111 ? -3.660 -0.840 21.274 1.00 89.38 111 SER A O 1
ATOM 887 N N . VAL A 1 112 ? -1.682 -0.185 22.117 1.00 89.25 112 VAL A N 1
ATOM 888 C CA . VAL A 1 112 ? -2.227 0.435 23.335 1.00 89.25 112 VAL A CA 1
ATOM 889 C C . VAL A 1 112 ? -2.819 1.815 23.021 1.00 89.25 112 VAL A C 1
ATOM 891 O O . VAL A 1 112 ? -3.714 2.293 23.717 1.00 89.25 112 VAL A O 1
ATOM 894 N N . HIS A 1 113 ? -2.334 2.457 21.957 1.00 90.50 113 HIS A N 1
ATOM 895 C CA . HIS A 1 113 ? -2.782 3.770 21.513 1.00 90.50 113 HIS A CA 1
ATOM 896 C C . HIS A 1 113 ? -3.814 3.654 20.391 1.00 90.50 113 HIS A C 1
ATOM 898 O O . HIS A 1 113 ? -3.753 2.735 19.573 1.00 90.50 113 HIS A O 1
ATOM 904 N N . THR A 1 114 ? -4.725 4.628 20.325 1.00 90.75 114 THR A N 1
ATOM 905 C CA . THR A 1 114 ? -5.680 4.744 19.219 1.00 90.75 114 THR A CA 1
ATOM 906 C C . THR A 1 114 ? -4.928 4.934 17.904 1.00 90.75 114 THR A C 1
ATOM 908 O O . THR A 1 114 ? -4.196 5.912 17.743 1.00 90.75 114 THR A O 1
ATOM 911 N N . VAL A 1 115 ? -5.121 4.013 16.962 1.00 91.50 115 VAL A N 1
ATOM 912 C CA . VAL A 1 115 ? -4.506 4.077 15.632 1.00 91.50 115 VAL A CA 1
ATOM 913 C C . VAL A 1 115 ? -5.332 4.946 14.690 1.00 91.50 115 VAL A C 1
ATOM 915 O O . VAL A 1 115 ? -6.545 5.087 14.840 1.00 91.50 115 VAL A O 1
ATOM 918 N N . ARG A 1 116 ? -4.689 5.532 13.681 1.00 90.19 116 ARG A N 1
ATOM 919 C CA . ARG A 1 116 ? -5.409 6.309 12.660 1.00 90.19 116 ARG A CA 1
ATOM 920 C C . ARG A 1 116 ? -6.236 5.436 11.733 1.00 90.19 116 ARG A C 1
ATOM 922 O O . ARG A 1 116 ? -7.328 5.829 11.349 1.00 90.19 116 ARG A O 1
ATOM 929 N N . ASN A 1 117 ? -5.709 4.268 11.385 1.00 90.69 117 ASN A N 1
ATOM 930 C CA . ASN A 1 117 ? -6.420 3.268 10.614 1.00 90.69 117 ASN A CA 1
ATOM 931 C C . ASN A 1 117 ? -6.040 1.868 11.100 1.00 90.69 117 ASN A C 1
ATOM 933 O O . ASN A 1 117 ? -4.978 1.662 11.683 1.00 90.69 117 ASN A O 1
ATOM 937 N N . CYS A 1 118 ? -6.924 0.914 10.849 1.00 92.69 118 CYS A N 1
ATOM 938 C CA . CYS A 1 118 ? -6.790 -0.473 11.272 1.00 92.69 118 CYS A CA 1
ATOM 939 C C . CYS A 1 118 ? -5.974 -1.329 10.305 1.00 92.69 118 CYS A C 1
ATOM 941 O O . CYS A 1 118 ? -5.759 -2.503 10.579 1.00 92.69 118 CYS A O 1
ATOM 943 N N . THR A 1 119 ? -5.516 -0.753 9.196 1.00 93.50 119 THR A N 1
ATOM 944 C CA . THR A 1 119 ? -4.644 -1.403 8.218 1.00 93.50 119 THR A CA 1
ATOM 945 C C . THR A 1 119 ? -3.327 -0.649 8.136 1.00 93.50 119 THR A C 1
ATOM 947 O O . THR A 1 119 ? -3.296 0.584 8.201 1.00 93.50 119 THR A O 1
ATOM 950 N N . TYR A 1 120 ? -2.237 -1.391 7.990 1.00 94.06 120 TYR A N 1
ATOM 951 C CA . TYR A 1 120 ? -0.890 -0.849 7.885 1.00 94.06 120 TYR A CA 1
ATOM 952 C C . TYR A 1 120 ? -0.083 -1.595 6.816 1.00 94.06 120 TYR A C 1
ATOM 954 O O . TYR A 1 120 ? -0.492 -2.673 6.382 1.00 94.06 120 TYR A O 1
ATOM 962 N N . ILE A 1 121 ? 1.042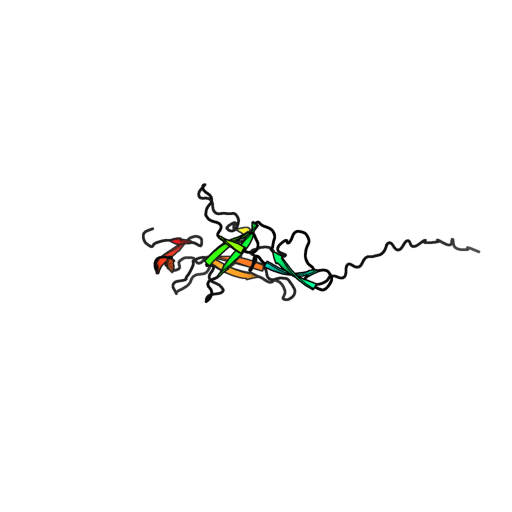 -1.028 6.373 1.00 93.88 121 ILE A N 1
ATOM 963 C CA . ILE A 1 121 ? 1.957 -1.680 5.420 1.00 93.88 121 ILE A CA 1
ATOM 964 C C . ILE A 1 121 ? 3.252 -2.068 6.123 1.00 93.88 121 ILE A C 1
ATOM 966 O O . ILE A 1 121 ? 3.841 -1.266 6.843 1.00 93.88 121 ILE A O 1
ATOM 970 N N . CYS A 1 122 ? 3.740 -3.277 5.854 1.00 92.69 122 CYS A N 1
ATOM 971 C CA . CYS A 1 122 ? 5.099 -3.677 6.198 1.00 92.69 122 CYS A CA 1
ATOM 972 C C . CYS A 1 122 ? 5.926 -3.964 4.946 1.00 92.69 122 CYS A C 1
ATOM 974 O O . CYS A 1 122 ? 5.415 -4.311 3.877 1.00 92.69 122 CYS A O 1
ATOM 976 N N . VAL A 1 123 ? 7.240 -3.846 5.113 1.00 92.88 123 VAL A N 1
ATOM 977 C CA . VAL A 1 123 ? 8.218 -4.136 4.070 1.00 92.88 123 VAL A CA 1
ATOM 978 C C . VAL A 1 123 ? 8.838 -5.499 4.334 1.00 92.88 123 VAL A C 1
ATOM 980 O O . VAL A 1 123 ? 9.381 -5.737 5.412 1.00 92.88 123 VAL A O 1
ATOM 983 N N . LYS A 1 124 ? 8.821 -6.378 3.331 1.00 92.06 124 LYS A N 1
ATOM 984 C CA . LYS A 1 124 ? 9.626 -7.602 3.319 1.00 92.06 124 LYS A CA 1
ATOM 985 C C . LYS A 1 124 ? 10.705 -7.505 2.254 1.00 92.06 124 LYS A C 1
ATOM 987 O O . LYS A 1 124 ? 10.461 -7.124 1.110 1.00 92.06 124 LYS A O 1
ATOM 992 N N . GLN A 1 125 ? 11.922 -7.847 2.650 1.00 90.94 125 GLN A N 1
ATOM 993 C CA . GLN A 1 125 ? 13.075 -7.878 1.768 1.00 90.94 125 GLN A CA 1
ATOM 994 C C . GLN A 1 125 ? 13.978 -9.024 2.221 1.00 90.94 125 GLN A C 1
ATOM 996 O O . GLN A 1 125 ? 14.653 -8.913 3.238 1.00 90.94 125 GLN A O 1
ATOM 1001 N N . GLU A 1 126 ? 13.973 -10.137 1.483 1.00 85.19 126 GLU A N 1
ATOM 1002 C CA . GLU A 1 126 ? 14.755 -11.327 1.854 1.00 85.19 126 GLU A CA 1
ATOM 1003 C C . GLU A 1 126 ? 16.256 -11.036 1.909 1.00 85.19 126 GLU A C 1
ATOM 1005 O O . GLU A 1 126 ? 16.973 -11.552 2.764 1.00 85.19 126 GLU A O 1
ATOM 1010 N N . LYS A 1 127 ? 16.742 -10.217 0.968 1.00 88.62 127 LYS A N 1
ATOM 1011 C CA . LYS A 1 127 ? 18.149 -9.834 0.860 1.00 88.62 127 LYS A CA 1
ATOM 1012 C C . LYS A 1 127 ? 18.267 -8.367 0.448 1.00 88.62 127 LYS A C 1
ATOM 1014 O O . LYS A 1 127 ? 17.483 -7.934 -0.396 1.00 88.62 127 LYS A O 1
ATOM 1019 N N . PRO A 1 128 ? 19.273 -7.617 0.936 1.00 86.19 128 PRO A N 1
ATOM 1020 C CA . PRO A 1 128 ? 19.392 -6.173 0.690 1.00 86.19 128 PRO A CA 1
ATOM 1021 C C . PRO A 1 128 ? 19.451 -5.750 -0.786 1.00 86.19 128 PRO A C 1
ATOM 1023 O O . PRO A 1 128 ? 19.134 -4.612 -1.114 1.00 86.19 128 PRO A O 1
ATOM 1026 N N . TYR A 1 129 ? 19.864 -6.655 -1.676 1.00 82.06 129 TYR A N 1
ATOM 1027 C CA . TYR A 1 129 ? 19.977 -6.414 -3.117 1.00 82.06 129 TYR A CA 1
ATOM 1028 C C . TYR A 1 129 ? 18.728 -6.808 -3.917 1.00 82.06 129 TYR A C 1
ATOM 1030 O O . TYR A 1 129 ? 18.662 -6.541 -5.115 1.00 82.06 129 TYR A O 1
ATOM 1038 N N . LEU A 1 130 ? 17.754 -7.472 -3.290 1.00 85.31 130 LEU A N 1
ATOM 1039 C CA . LEU A 1 130 ? 16.474 -7.776 -3.922 1.00 85.31 130 LEU A CA 1
ATOM 1040 C C . LEU A 1 130 ? 15.515 -6.597 -3.749 1.00 85.31 130 LEU A C 1
ATOM 1042 O O . LEU A 1 130 ? 15.617 -5.878 -2.754 1.00 85.31 130 LEU A O 1
ATOM 1046 N N . PRO A 1 131 ? 14.566 -6.385 -4.672 1.00 85.62 131 PRO A N 1
ATOM 1047 C CA . PRO A 1 131 ? 13.599 -5.312 -4.515 1.00 85.62 131 PRO A CA 1
ATOM 1048 C C . PRO A 1 131 ? 12.724 -5.523 -3.270 1.00 85.62 131 PRO A C 1
ATOM 1050 O O . PRO A 1 131 ? 12.382 -6.652 -2.910 1.00 85.62 131 PRO A O 1
ATOM 1053 N N . ARG A 1 132 ? 12.354 -4.418 -2.620 1.00 91.06 132 ARG A N 1
ATOM 1054 C CA . ARG A 1 132 ? 11.434 -4.421 -1.479 1.00 91.06 132 ARG A CA 1
ATOM 1055 C C . ARG A 1 132 ? 10.035 -4.831 -1.925 1.00 91.06 132 ARG A C 1
ATOM 1057 O O . ARG A 1 132 ? 9.558 -4.398 -2.972 1.00 91.06 132 ARG A O 1
ATOM 1064 N N . GLN A 1 133 ? 9.385 -5.638 -1.103 1.00 93.94 133 GLN A N 1
ATOM 1065 C CA . GLN A 1 133 ? 8.001 -6.053 -1.273 1.00 93.94 133 GLN A CA 1
ATOM 1066 C C . GLN A 1 133 ? 7.164 -5.400 -0.177 1.00 93.94 133 GLN A C 1
ATOM 1068 O O . GLN A 1 133 ? 7.595 -5.358 0.977 1.00 93.94 133 GLN A O 1
ATOM 1073 N N . TYR A 1 134 ? 5.986 -4.902 -0.533 1.00 94.88 134 TYR A N 1
ATOM 1074 C CA . TYR A 1 134 ? 5.083 -4.239 0.402 1.00 94.88 134 TYR A CA 1
ATOM 1075 C C . TYR A 1 134 ? 3.814 -5.060 0.530 1.00 94.88 134 TYR A C 1
ATOM 1077 O O . TYR A 1 134 ? 3.194 -5.411 -0.473 1.00 94.88 134 TYR A O 1
ATOM 1085 N N . TYR A 1 135 ? 3.430 -5.350 1.763 1.00 95.44 135 TYR A N 1
ATOM 1086 C CA . TYR A 1 135 ? 2.246 -6.135 2.083 1.00 95.44 135 TYR A CA 1
ATOM 1087 C C . TYR A 1 135 ? 1.435 -5.418 3.144 1.00 95.44 135 TYR A C 1
ATOM 1089 O O . TYR A 1 135 ? 1.985 -4.580 3.861 1.00 95.44 135 TYR A O 1
ATOM 1097 N N . TYR A 1 136 ? 0.150 -5.750 3.248 1.00 94.69 136 TYR A N 1
ATOM 1098 C CA . TYR A 1 136 ? -0.678 -5.196 4.307 1.00 94.69 136 TYR A CA 1
ATOM 1099 C C . TYR A 1 136 ? -0.689 -6.116 5.530 1.00 94.69 136 TYR A C 1
ATOM 1101 O O . TYR A 1 136 ? -0.477 -7.329 5.429 1.00 94.69 136 TYR A O 1
ATOM 1109 N N . GLY A 1 137 ? -0.927 -5.502 6.681 1.00 95.19 137 GLY A N 1
ATOM 1110 C CA . GLY A 1 137 ? -1.281 -6.136 7.944 1.00 95.19 137 GLY A CA 1
ATOM 1111 C C . GLY A 1 137 ? -2.447 -5.400 8.579 1.00 95.19 137 GLY A C 1
ATOM 1112 O O . GLY A 1 137 ? -2.791 -4.288 8.158 1.00 95.19 137 GLY A O 1
ATOM 1113 N N . ILE A 1 138 ? -3.038 -5.998 9.607 1.00 95.06 138 ILE A N 1
ATOM 1114 C CA . ILE A 1 138 ? -4.153 -5.386 10.328 1.00 95.06 138 ILE A CA 1
ATOM 1115 C C . ILE A 1 138 ? -3.854 -5.209 11.813 1.00 95.06 138 ILE A C 1
ATOM 1117 O O . ILE A 1 138 ? -3.086 -5.949 12.429 1.00 95.06 138 ILE A O 1
ATOM 1121 N N . TYR A 1 139 ? -4.500 -4.210 12.401 1.00 93.88 139 TYR A N 1
ATOM 1122 C CA . TYR A 1 139 ? -4.626 -4.091 13.840 1.00 93.88 139 TYR A CA 1
ATOM 1123 C C . TYR A 1 139 ? -5.831 -4.902 14.316 1.00 93.88 139 TYR A C 1
ATOM 1125 O O . TYR A 1 139 ? -6.933 -4.782 13.777 1.00 93.88 139 TYR A O 1
ATOM 1133 N N . THR A 1 140 ? -5.624 -5.705 15.351 1.00 90.56 140 THR A N 1
ATOM 1134 C CA . THR A 1 140 ? -6.665 -6.445 16.067 1.00 90.56 140 THR A CA 1
ATOM 1135 C C . THR A 1 140 ? -6.828 -5.856 17.459 1.00 90.56 140 THR A C 1
ATOM 1137 O O . THR A 1 140 ? -5.895 -5.282 18.021 1.00 90.56 140 THR A O 1
ATOM 1140 N N . ASP A 1 141 ? -8.034 -5.938 18.008 1.00 87.88 141 ASP A N 1
A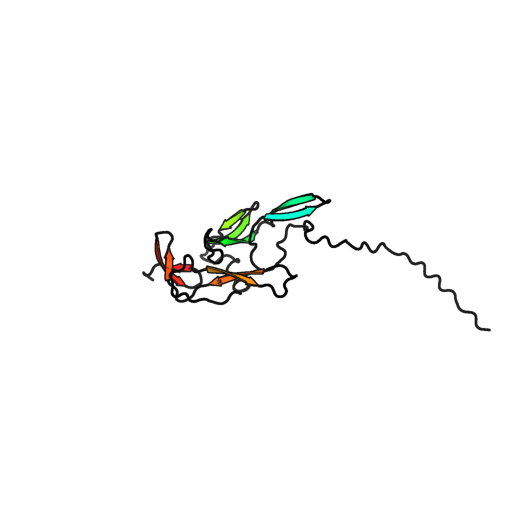TOM 1141 C CA . ASP A 1 141 ? -8.340 -5.540 19.384 1.00 87.88 141 ASP A CA 1
ATOM 1142 C C . ASP A 1 141 ? -7.848 -4.133 19.791 1.00 87.88 141 ASP A C 1
ATOM 1144 O O . ASP A 1 141 ? -7.443 -3.885 20.929 1.00 87.88 141 ASP A O 1
ATOM 1148 N N . THR A 1 142 ? -7.852 -3.202 18.837 1.00 92.31 142 THR A N 1
ATOM 1149 C CA . THR A 1 142 ? -7.223 -1.882 18.951 1.00 92.31 142 THR A CA 1
ATOM 1150 C C . THR A 1 142 ? -8.245 -0.789 18.649 1.00 92.31 142 THR A C 1
ATOM 1152 O O . THR A 1 142 ? -9.066 -0.932 17.745 1.00 92.31 142 THR A O 1
ATOM 1155 N N . LYS A 1 143 ? -8.195 0.326 19.387 1.00 94.25 143 LYS A N 1
ATOM 1156 C CA . LYS A 1 143 ? -9.037 1.503 19.113 1.00 94.25 143 LYS A CA 1
ATOM 1157 C C . LYS A 1 143 ? -8.559 2.235 17.862 1.00 94.25 143 LYS A C 1
ATOM 1159 O O . LYS A 1 143 ? -7.355 2.362 17.664 1.00 94.25 143 LYS A O 1
ATOM 1164 N N . CYS A 1 144 ? -9.473 2.792 17.079 1.00 92.25 144 CYS A N 1
ATOM 1165 C CA . CYS A 1 144 ? -9.150 3.516 15.847 1.00 92.25 144 CYS A CA 1
ATOM 1166 C C . CYS A 1 144 ? -9.898 4.844 15.715 1.00 92.25 144 CYS A C 1
ATOM 1168 O O . CYS A 1 144 ? -10.886 5.071 16.408 1.00 92.25 144 CYS A O 1
ATOM 1170 N N . MET A 1 145 ? -9.420 5.728 14.837 1.00 90.94 145 MET A N 1
ATOM 1171 C CA . MET A 1 145 ? -10.075 7.003 14.527 1.00 90.94 145 MET A CA 1
ATOM 1172 C C . MET A 1 145 ? -11.001 6.857 13.316 1.00 90.94 145 MET A C 1
ATOM 1174 O O . MET A 1 145 ? -10.560 6.496 12.227 1.00 90.94 145 MET A O 1
ATOM 1178 N N . LEU A 1 146 ? -12.281 7.181 13.488 1.00 88.19 146 LEU A N 1
ATOM 1179 C CA . LEU A 1 146 ? -13.234 7.302 12.386 1.00 88.19 146 LEU A CA 1
ATOM 1180 C C . LEU A 1 146 ? -13.033 8.637 11.656 1.00 88.19 146 LEU A C 1
ATOM 1182 O O . LEU A 1 146 ? -12.500 9.597 12.215 1.00 88.19 146 LEU A O 1
ATOM 1186 N N . GLN A 1 147 ? -13.507 8.738 10.409 1.00 78.06 147 GLN A N 1
ATOM 1187 C CA . GLN A 1 147 ? -13.377 9.974 9.618 1.00 78.06 147 GLN A CA 1
ATOM 1188 C C . GLN A 1 147 ? -14.060 11.191 10.273 1.00 78.06 147 GLN A C 1
ATOM 1190 O O . GLN A 1 147 ? -13.647 12.319 10.022 1.00 78.06 147 GLN A O 1
ATOM 1195 N N . GLY A 1 148 ? -15.053 10.967 11.143 1.00 77.81 148 GLY A N 1
ATOM 1196 C CA . GLY A 1 148 ? -15.721 12.004 11.939 1.00 77.81 148 GLY A CA 1
ATOM 1197 C C . GLY A 1 148 ? -14.983 12.427 13.218 1.00 77.81 148 GLY A C 1
ATOM 1198 O O . GLY A 1 148 ? -15.499 13.254 13.960 1.00 77.81 148 GLY A O 1
ATOM 1199 N N . GLY A 1 149 ? -13.800 11.868 13.504 1.00 80.94 149 GLY A N 1
ATOM 1200 C CA . GLY A 1 149 ? -13.037 12.131 14.734 1.00 80.94 149 GLY A CA 1
ATOM 1201 C C . GLY A 1 149 ? -13.473 11.300 15.946 1.00 80.94 149 GLY A C 1
ATOM 1202 O O . GLY A 1 149 ? -12.824 11.342 16.990 1.00 80.94 149 GLY A O 1
ATOM 1203 N N . GLU A 1 150 ? -14.540 10.518 15.806 1.00 89.12 150 GLU A N 1
ATOM 1204 C CA . GLU A 1 150 ? -14.991 9.558 16.810 1.00 89.12 150 GLU A CA 1
ATOM 1205 C C . GLU A 1 150 ? -14.026 8.376 16.939 1.00 89.12 150 GLU A C 1
ATOM 1207 O O . GLU A 1 150 ? -13.255 8.057 16.027 1.00 89.12 150 GLU A O 1
ATOM 1212 N N . VAL A 1 151 ? -14.076 7.707 18.090 1.00 92.44 151 VAL A N 1
ATOM 1213 C CA . VAL A 1 151 ? -13.264 6.519 18.352 1.00 92.44 151 VAL A CA 1
ATOM 1214 C C . VAL A 1 151 ? -14.077 5.273 18.039 1.00 92.44 151 VAL A C 1
ATOM 1216 O O . VAL A 1 151 ? -15.147 5.062 18.604 1.00 92.44 151 VAL A O 1
ATOM 1219 N N . GLY A 1 152 ? -13.527 4.445 17.163 1.00 93.12 152 GLY A N 1
ATOM 1220 C CA . GLY A 1 152 ? -14.029 3.125 16.831 1.00 93.12 152 GLY A CA 1
ATOM 1221 C C . GLY A 1 152 ? -13.130 2.002 17.341 1.00 93.12 152 GLY A C 1
ATOM 1222 O O . GLY A 1 152 ? -12.181 2.216 18.107 1.00 93.12 152 GLY A O 1
ATOM 1223 N N . TYR A 1 153 ? -13.404 0.797 16.855 1.00 92.81 153 TYR A N 1
ATOM 1224 C CA . TYR A 1 153 ? -12.638 -0.408 17.132 1.00 92.81 153 TYR A CA 1
ATOM 1225 C C . TYR A 1 153 ? -12.244 -1.139 15.848 1.00 92.81 153 TYR A C 1
ATOM 1227 O O . TYR A 1 153 ? -13.027 -1.242 14.900 1.00 92.81 153 TYR A O 1
ATOM 1235 N N . CYS A 1 154 ? -11.015 -1.650 15.820 1.00 92.50 154 CYS A N 1
ATOM 1236 C CA . CYS A 1 154 ? -10.491 -2.385 14.683 1.00 92.50 154 CYS A CA 1
ATOM 1237 C C . CYS A 1 154 ? -11.029 -3.809 14.631 1.00 92.50 154 CYS A C 1
ATOM 1239 O O . CYS A 1 154 ? -10.857 -4.588 15.570 1.00 92.50 154 CYS A O 1
ATOM 1241 N N . ARG A 1 155 ? -11.606 -4.171 13.485 1.00 88.38 155 ARG A N 1
ATOM 1242 C CA . ARG A 1 155 ? -12.029 -5.537 13.173 1.00 88.38 155 ARG A CA 1
ATOM 1243 C C . ARG A 1 155 ? -11.750 -5.829 11.704 1.00 88.38 155 ARG A C 1
ATOM 1245 O O . ARG A 1 155 ? -12.099 -5.039 10.835 1.00 88.38 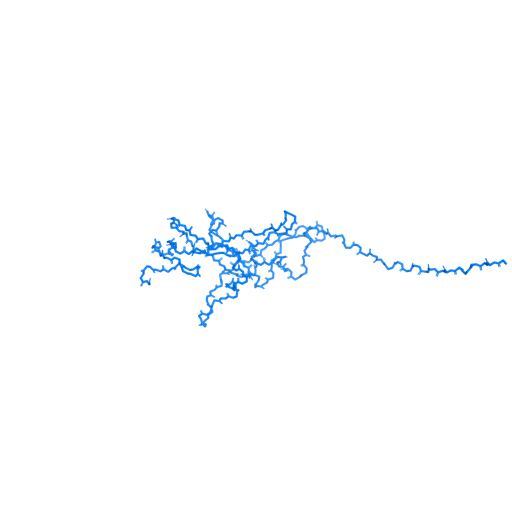155 ARG A O 1
ATOM 1252 N N . SER A 1 156 ? -11.089 -6.947 11.412 1.00 86.06 156 SER A N 1
ATOM 1253 C CA . SER A 1 156 ? -10.785 -7.367 10.032 1.00 86.06 156 SER A CA 1
ATOM 1254 C C . SER A 1 156 ? -10.107 -6.284 9.167 1.00 86.06 156 SER A C 1
ATOM 1256 O O . SER A 1 156 ? -10.375 -6.200 7.975 1.00 86.06 156 SER A O 1
ATOM 1258 N N . GLY A 1 157 ? -9.270 -5.424 9.762 1.00 87.75 157 GLY A N 1
ATOM 1259 C CA . GLY A 1 157 ? -8.586 -4.330 9.052 1.00 87.75 157 GLY A CA 1
ATOM 1260 C C . GLY A 1 157 ? -9.391 -3.040 8.873 1.00 87.75 157 GLY A C 1
ATOM 1261 O O . GLY A 1 157 ? -8.838 -2.047 8.397 1.00 87.75 157 GLY A O 1
ATOM 1262 N N . PHE A 1 158 ? -10.650 -3.003 9.315 1.00 89.12 158 PHE A N 1
ATOM 1263 C CA . PHE A 1 158 ? -11.527 -1.835 9.221 1.00 89.12 158 PHE A CA 1
ATOM 1264 C C . PHE A 1 158 ? -11.850 -1.253 10.596 1.00 89.12 158 PHE A C 1
ATOM 1266 O O . PHE A 1 158 ? -11.902 -1.971 11.596 1.00 89.12 158 PHE A O 1
ATOM 1273 N N . CYS A 1 159 ? -12.070 0.061 10.629 1.00 90.56 159 CYS A N 1
ATOM 1274 C CA . CYS A 1 159 ? -12.495 0.779 11.824 1.00 90.56 159 CYS A CA 1
ATOM 1275 C C . CYS A 1 159 ? -14.024 0.843 11.879 1.00 90.56 159 CYS A C 1
ATOM 1277 O O . CYS A 1 159 ? -14.639 1.459 11.009 1.00 90.56 159 CYS A O 1
ATOM 1279 N N . TYR A 1 160 ? -14.626 0.230 12.896 1.00 89.62 160 TYR A N 1
ATOM 1280 C CA . TYR A 1 160 ? -16.074 0.246 13.122 1.00 89.62 160 TYR A CA 1
ATOM 1281 C C . TYR A 1 160 ? -16.429 1.132 14.312 1.00 89.62 160 TYR A C 1
ATOM 1283 O O . TYR A 1 160 ? -15.645 1.247 15.251 1.00 89.62 160 TYR A O 1
ATOM 1291 N N . GLY A 1 161 ? -17.613 1.746 14.294 1.00 86.56 161 GLY A N 1
ATOM 1292 C CA . GLY A 1 161 ? -18.141 2.451 15.464 1.00 86.56 161 GLY A CA 1
ATOM 1293 C C . GLY A 1 161 ? -18.327 1.517 16.660 1.00 86.56 161 GLY A C 1
ATOM 1294 O O . GLY A 1 161 ? -18.542 0.320 16.492 1.00 86.56 161 GLY A O 1
ATOM 1295 N N . MET A 1 162 ? -18.267 2.078 17.868 1.00 75.50 162 MET A N 1
ATOM 1296 C CA . MET A 1 162 ? -18.445 1.343 19.132 1.00 75.50 162 MET A CA 1
ATOM 1297 C C . MET A 1 162 ? -19.886 0.839 19.358 1.00 75.50 162 MET A C 1
ATOM 1299 O O . MET A 1 162 ? -20.145 0.175 20.354 1.00 75.50 162 MET A O 1
ATOM 1303 N N . GLU A 1 163 ? -20.821 1.177 18.465 1.00 65.88 163 GLU A N 1
ATOM 1304 C CA . GLU A 1 163 ? -22.229 0.750 18.502 1.00 65.88 163 GLU A CA 1
ATOM 1305 C C . GLU A 1 163 ? -22.458 -0.665 17.927 1.00 65.88 163 GLU A C 1
ATOM 1307 O O . GLU A 1 163 ? -23.605 -1.103 17.825 1.00 65.88 163 GLU A O 1
ATOM 1312 N N . TYR A 1 164 ? -21.382 -1.378 17.570 1.00 49.34 164 TYR A N 1
ATOM 1313 C CA . TYR A 1 164 ? -21.388 -2.775 17.118 1.00 49.34 164 TYR A CA 1
ATOM 1314 C C . TYR A 1 164 ? -20.756 -3.727 18.134 1.00 49.34 164 TYR A C 1
ATOM 1316 O O . TYR A 1 164 ? -19.629 -3.440 18.600 1.00 49.34 164 TYR A O 1
#

Radius of gyration: 24.32 Å; chains: 1; bounding box: 73×57×62 Å

pLDDT: mean 82.35, std 16.9, range [36.19, 95.88]

Foldseek 3Di:
DDDDDDDPPPDPPPDPPPVPPDVFACDPQQADPDPAADQWQWDWGDDPNDIDIDGHHWFGKHFDADPVDQFHTPAIATDDPRGGDHDDQDPVNHDPPSLPCVLQPDEADEDPDAAAWQKTKDWDDPDPPDDIHIGMHGYAQYWYADPVRDIAHTDSRGGDHPVD

Organism: Ixodes ricinus (NCBI:txid34613)